Protein AF-W5Q7H7-F1 (afdb_monomer)

pLDDT: mean 71.34, std 21.0, range [29.16, 96.19]

Foldseek 3Di:
DPPVVVVVVVVVVVQDDFDQDPVRDRDRPPPQPLVQWDFWKFWDADPPVRDIDIARLFIAGPPDPHTDKFWADPPPRDTDDGPDIGHLAAPPPRHLDDPDPDGDPRNDSPPPDDQCTIRVRNPHPDDSSDSDDDDDPD

Mean predicted aligned error: 13.06 Å

Nearest PDB structures (foldseek):
  1dto-assembly1_A-2  TM=1.926E-01  e=7.626E+00  Human papillomavirus 16

Radius of gyration: 17.85 Å; Cα contacts (8 Å, |Δi|>4): 201; chains: 1; bounding box: 40×41×50 Å

Sequence (138 aa):
MKQSARFKYQILSRLLEMKADSDGKLVKLCSSFAQFLEQKYGYYHCKDCNIRWESAYVWCVQGTNKVYYKQFCRTCQKSYNPYRVEDITCQNCKQTRCSCPVKLRHVDPKRPHRQDLCGRCKGKRLSCDSTFSFKYII

Structure (mmCIF, N/CA/C/O backbone):
data_AF-W5Q7H7-F1
#
_entry.id   AF-W5Q7H7-F1
#
loop_
_atom_site.group_PDB
_atom_site.id
_atom_site.type_symbol
_atom_site.label_atom_id
_atom_site.label_alt_id
_atom_site.label_comp_id
_atom_site.label_asym_id
_atom_site.label_entity_id
_atom_site.label_seq_id
_atom_site.pdbx_PDB_ins_code
_atom_site.Cartn_x
_atom_site.Cartn_y
_atom_site.Cartn_z
_atom_site.occupancy
_atom_site.B_iso_or_equiv
_atom_site.auth_seq_id
_atom_site.auth_comp_id
_atom_site.auth_asym_id
_atom_site.auth_atom_id
_atom_site.pdbx_PDB_model_num
ATOM 1 N N . MET A 1 1 ? -1.587 22.025 11.294 1.00 37.56 1 MET A N 1
ATOM 2 C CA . MET A 1 1 ? -2.616 21.182 10.625 1.00 37.56 1 MET A CA 1
ATOM 3 C C . MET A 1 1 ? -3.148 21.738 9.285 1.00 37.56 1 MET A C 1
ATOM 5 O O . MET A 1 1 ? -3.950 21.067 8.649 1.00 37.56 1 MET A O 1
ATOM 9 N N . LYS A 1 2 ? -2.684 22.903 8.786 1.00 29.16 2 LYS A N 1
ATOM 10 C CA . LYS A 1 2 ? -3.264 23.584 7.602 1.00 29.16 2 LYS A CA 1
ATOM 11 C C . LYS A 1 2 ? -2.653 23.202 6.231 1.00 29.16 2 LYS A C 1
ATOM 13 O O . LYS A 1 2 ? -3.313 23.359 5.211 1.00 29.16 2 LYS A O 1
ATOM 18 N N . GLN A 1 3 ? -1.439 22.641 6.179 1.00 31.70 3 GLN A N 1
ATOM 19 C CA . GLN A 1 3 ? -0.756 22.290 4.912 1.00 31.70 3 GLN A CA 1
ATOM 20 C C . GLN A 1 3 ? -1.379 21.094 4.166 1.00 31.70 3 GLN A C 1
ATOM 22 O O . GLN A 1 3 ? -1.440 21.094 2.940 1.00 31.70 3 GLN A O 1
ATOM 27 N N . SER A 1 4 ? -1.903 20.099 4.889 1.00 35.12 4 SER A N 1
ATOM 28 C CA . SER A 1 4 ? -2.505 18.891 4.293 1.00 35.12 4 SER A CA 1
ATOM 29 C C . SER A 1 4 ? -3.823 19.181 3.558 1.00 35.12 4 SER A C 1
ATOM 31 O O . SER A 1 4 ? -4.109 18.579 2.525 1.00 35.12 4 SER A O 1
ATOM 33 N N . ALA A 1 5 ? -4.607 20.147 4.050 1.00 33.16 5 ALA A N 1
ATOM 34 C CA . ALA A 1 5 ? -5.859 20.566 3.420 1.00 33.16 5 ALA A CA 1
ATOM 35 C C . ALA A 1 5 ? -5.616 21.366 2.130 1.00 33.16 5 ALA A C 1
ATOM 37 O O . ALA A 1 5 ? -6.295 21.132 1.135 1.00 33.16 5 ALA A O 1
ATOM 38 N N . ARG A 1 6 ? -4.602 22.242 2.112 1.00 36.47 6 ARG A N 1
ATOM 39 C CA . ARG A 1 6 ? -4.255 23.065 0.941 1.00 36.47 6 ARG A CA 1
ATOM 40 C C . ARG A 1 6 ? -3.772 22.212 -0.241 1.00 36.47 6 ARG A C 1
ATOM 42 O O . ARG A 1 6 ? -4.199 22.434 -1.365 1.00 36.47 6 ARG A O 1
ATOM 49 N N . PHE A 1 7 ? -2.982 21.171 0.033 1.00 42.19 7 PHE A N 1
ATOM 50 C CA . PHE A 1 7 ? -2.525 20.215 -0.985 1.00 42.19 7 PHE A CA 1
ATOM 51 C C . PHE A 1 7 ? -3.679 19.362 -1.544 1.00 42.19 7 PHE A C 1
ATOM 53 O O . PHE A 1 7 ? -3.748 19.125 -2.745 1.00 42.19 7 PHE A O 1
ATOM 60 N N . LYS A 1 8 ? -4.632 18.951 -0.690 1.00 40.97 8 LYS A N 1
ATOM 61 C CA . LYS A 1 8 ? -5.864 18.269 -1.127 1.00 40.97 8 LYS A CA 1
ATOM 62 C C . LYS A 1 8 ? -6.731 19.161 -2.019 1.00 40.97 8 LYS A C 1
ATOM 64 O O . LYS A 1 8 ? -7.205 18.684 -3.043 1.00 40.97 8 LYS A O 1
ATOM 69 N N . TYR A 1 9 ? -6.906 20.432 -1.652 1.00 33.75 9 TYR A N 1
ATOM 70 C CA . TYR A 1 9 ? -7.701 21.398 -2.417 1.00 33.75 9 TYR A CA 1
ATOM 71 C C . TYR A 1 9 ? -7.078 21.738 -3.772 1.00 33.75 9 TYR A C 1
ATOM 73 O O . TYR A 1 9 ? -7.797 21.800 -4.758 1.00 33.75 9 TYR A O 1
ATOM 81 N N . GLN A 1 10 ? -5.755 21.887 -3.846 1.00 38.81 10 GLN A N 1
ATOM 82 C CA . GLN A 1 10 ? -5.062 22.213 -5.096 1.00 38.81 10 GLN A CA 1
ATOM 83 C C . GLN A 1 10 ? -5.016 21.036 -6.089 1.00 38.81 10 GLN A C 1
ATOM 85 O O . GLN A 1 10 ? -4.991 21.244 -7.300 1.00 38.81 10 GLN A O 1
ATOM 90 N N . ILE A 1 11 ? -5.052 19.796 -5.583 1.00 45.31 11 ILE A N 1
ATOM 91 C CA . ILE A 1 11 ? -5.266 18.592 -6.399 1.00 45.31 11 ILE A CA 1
ATOM 92 C C . ILE A 1 11 ? -6.722 18.543 -6.885 1.00 45.31 11 ILE A C 1
ATOM 94 O O . ILE A 1 11 ? -6.952 18.384 -8.076 1.00 45.31 11 ILE A O 1
ATOM 98 N N . LEU A 1 12 ? -7.706 18.745 -5.999 1.00 42.62 12 LEU A N 1
ATOM 99 C CA . LEU A 1 12 ? -9.133 18.758 -6.359 1.00 42.62 12 LEU A CA 1
ATOM 100 C C . LEU A 1 12 ? -9.508 19.871 -7.352 1.00 42.62 12 LEU A C 1
ATOM 102 O O . LEU A 1 12 ? -10.355 19.649 -8.212 1.00 42.62 12 LEU A O 1
ATOM 106 N N . SER A 1 13 ? -8.880 21.046 -7.270 1.00 38.72 13 SER A N 1
ATOM 107 C CA . SER A 1 13 ? -9.200 22.190 -8.132 1.00 38.72 13 SER A CA 1
ATOM 108 C C . SER A 1 13 ? -8.703 22.038 -9.574 1.00 38.72 13 SER A C 1
ATOM 110 O O . SER A 1 13 ? -9.218 22.711 -10.455 1.00 38.72 13 SER A O 1
ATOM 112 N N . ARG A 1 14 ? -7.736 21.147 -9.843 1.00 44.69 14 ARG A N 1
ATOM 113 C CA . ARG A 1 14 ? -7.295 20.784 -11.209 1.00 44.69 14 ARG A CA 1
ATOM 114 C C . ARG A 1 14 ? -8.091 19.619 -11.821 1.00 44.69 14 ARG A C 1
ATOM 116 O O . ARG A 1 14 ? -7.758 19.143 -12.898 1.00 44.69 14 ARG A O 1
ATOM 123 N N . LEU A 1 15 ? -9.114 19.125 -11.122 1.00 46.62 15 LEU A N 1
ATOM 124 C CA . LEU A 1 15 ? -9.780 17.844 -11.389 1.00 46.62 15 LEU A CA 1
ATOM 125 C C . LEU A 1 15 ? -11.203 17.965 -11.957 1.00 46.62 15 LEU A C 1
ATOM 127 O O . LEU A 1 15 ? -11.916 16.968 -12.065 1.00 46.62 15 LEU A O 1
ATOM 131 N N . LEU A 1 16 ? -11.613 19.176 -12.329 1.00 42.22 16 LEU A N 1
ATOM 132 C CA . LEU A 1 16 ? -12.924 19.485 -12.901 1.00 42.22 16 LEU A CA 1
ATOM 133 C C . LEU A 1 16 ? -12.774 20.264 -14.215 1.00 42.22 16 LEU A C 1
ATOM 135 O O . LEU A 1 16 ? -13.348 21.334 -14.373 1.00 42.22 16 LEU A O 1
ATOM 139 N N . GLU A 1 17 ? -12.010 19.738 -15.170 1.00 48.03 17 GLU A N 1
ATOM 140 C CA . GLU A 1 17 ? -12.107 20.216 -16.553 1.00 48.03 17 GLU A CA 1
ATOM 141 C C . GLU A 1 17 ? -13.123 19.347 -17.302 1.00 48.03 17 GLU A C 1
ATOM 143 O O . GLU A 1 17 ? -12.860 18.197 -17.656 1.00 48.03 17 GLU A O 1
ATOM 148 N N . MET A 1 18 ? -14.329 19.887 -17.477 1.00 46.12 18 MET A N 1
ATOM 149 C CA . MET A 1 18 ? -15.375 19.309 -18.320 1.00 46.12 18 MET A CA 1
ATOM 150 C C . MET A 1 18 ? -15.075 19.710 -19.767 1.00 46.12 18 MET A C 1
ATOM 152 O O . MET A 1 18 ? -15.164 20.889 -20.098 1.00 46.12 18 MET A O 1
ATOM 156 N N . LYS A 1 19 ? -14.706 18.756 -20.628 1.00 47.56 19 LYS A N 1
ATOM 157 C CA . LYS A 1 19 ? -14.618 18.987 -22.078 1.00 47.56 19 LYS A CA 1
ATOM 158 C C . LYS A 1 19 ? -15.768 18.256 -22.763 1.00 47.56 19 LYS A C 1
ATOM 160 O O . LYS A 1 19 ? -16.019 17.090 -22.468 1.00 47.56 19 LYS A O 1
ATOM 165 N N . ALA A 1 20 ? -16.487 18.975 -23.619 1.00 38.47 20 ALA A N 1
ATOM 166 C CA . ALA A 1 20 ? -17.478 18.387 -24.507 1.00 38.47 20 ALA A CA 1
ATOM 167 C C . ALA A 1 20 ? -16.748 17.620 -25.617 1.00 38.47 20 ALA A C 1
ATOM 169 O O . ALA A 1 20 ? -15.758 18.121 -26.153 1.00 38.47 20 ALA A O 1
ATOM 170 N N . ASP A 1 21 ? -17.208 16.409 -25.917 1.00 49.78 21 ASP A N 1
ATOM 171 C CA . ASP A 1 21 ? -16.761 15.678 -27.104 1.00 49.78 21 ASP A CA 1
ATOM 172 C C . ASP A 1 21 ? -17.374 16.287 -28.380 1.00 49.78 21 ASP A C 1
ATOM 174 O O . ASP A 1 21 ? -18.296 17.103 -28.296 1.00 49.78 21 ASP A O 1
ATOM 178 N N . SER A 1 22 ? -16.882 15.892 -29.555 1.00 49.41 22 SER A N 1
ATOM 179 C CA . SER A 1 22 ? -17.325 16.391 -30.867 1.00 49.41 22 SER A CA 1
ATOM 180 C C . SER A 1 22 ? -18.833 16.226 -31.125 1.00 49.41 22 SER A C 1
ATOM 182 O O . SER A 1 22 ? -19.398 17.004 -31.887 1.00 49.41 22 SER A O 1
ATOM 184 N N . ASP A 1 23 ? -19.491 15.297 -30.423 1.00 57.72 23 ASP A N 1
ATOM 185 C CA . ASP A 1 23 ? -20.943 15.057 -30.465 1.00 57.72 23 ASP A CA 1
ATOM 186 C C . ASP A 1 23 ? -21.728 15.750 -29.328 1.00 57.72 23 ASP A C 1
ATOM 188 O O . ASP A 1 23 ? -22.876 15.408 -29.039 1.00 57.72 23 ASP A O 1
ATOM 192 N N . GLY A 1 24 ? -21.112 16.691 -28.603 1.00 44.38 24 GLY A N 1
ATOM 193 C CA . GLY A 1 24 ? -21.773 17.464 -27.542 1.00 44.38 24 GLY A CA 1
ATOM 194 C C . GLY A 1 24 ? -22.085 16.677 -26.262 1.00 44.38 24 GLY A C 1
ATOM 195 O O . GLY A 1 24 ? -22.723 17.205 -25.348 1.00 44.38 24 GLY A O 1
ATOM 196 N N . LYS A 1 25 ? -21.622 15.426 -26.140 1.00 45.28 25 LYS A N 1
ATOM 197 C CA . LYS A 1 25 ? -21.736 14.653 -24.895 1.00 45.28 25 LYS A CA 1
ATOM 198 C C . LYS A 1 25 ? -20.756 15.184 -23.848 1.00 45.28 25 LYS A C 1
ATOM 200 O O . LYS A 1 25 ? -19.563 15.353 -24.102 1.00 45.28 25 LYS A O 1
ATOM 205 N N . LEU A 1 26 ? -21.265 15.400 -22.633 1.00 45.72 26 LEU A N 1
ATOM 206 C CA . LEU A 1 26 ? -20.458 15.700 -21.451 1.00 45.72 26 LEU A CA 1
ATOM 207 C C . LEU A 1 26 ? -19.681 14.448 -21.028 1.00 45.72 26 LEU A C 1
ATOM 209 O O . LEU A 1 26 ? -20.142 13.646 -20.214 1.00 45.72 26 LEU A O 1
ATOM 213 N N . VAL A 1 27 ? -18.484 14.283 -21.581 1.00 45.75 27 VAL A N 1
ATOM 214 C CA . VAL A 1 27 ? -17.573 13.211 -21.190 1.00 45.75 27 VAL A CA 1
ATOM 215 C C . VAL A 1 27 ? -16.803 13.676 -19.960 1.00 45.75 27 VAL A C 1
ATOM 217 O O . VAL A 1 27 ? -16.026 14.630 -19.996 1.00 45.75 27 VAL A O 1
ATOM 220 N N . LYS A 1 28 ? -16.998 12.992 -18.826 1.00 45.84 28 LYS A N 1
ATOM 221 C CA . LYS A 1 28 ? -16.097 13.157 -17.681 1.00 45.84 28 LYS A CA 1
ATOM 222 C C . LYS A 1 28 ? -14.732 12.628 -18.102 1.00 45.84 28 LYS A C 1
ATOM 224 O O . LYS A 1 28 ? -14.523 11.414 -18.067 1.00 45.84 28 LYS A O 1
ATOM 229 N N . LEU A 1 29 ? -13.816 13.523 -18.473 1.00 44.06 29 LEU A N 1
ATOM 230 C CA . LEU A 1 29 ? -12.407 13.185 -18.564 1.00 44.06 29 LEU A CA 1
ATOM 231 C C . LEU A 1 29 ? -11.993 12.801 -1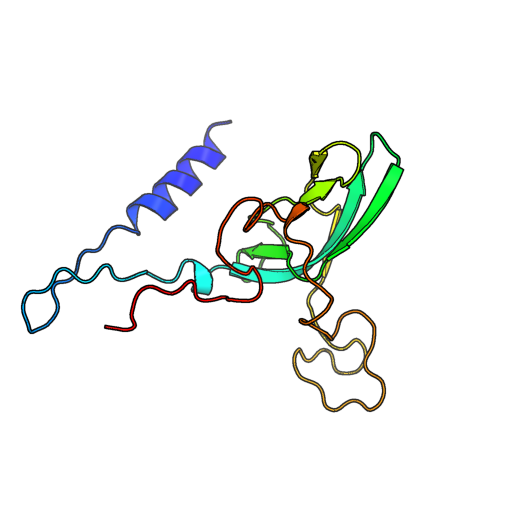7.145 1.00 44.06 29 LEU A C 1
ATOM 233 O O . LEU A 1 29 ? -11.769 13.639 -16.272 1.00 44.06 29 LEU A O 1
ATOM 237 N N . CYS A 1 30 ? -11.973 11.499 -16.879 1.00 45.78 30 CYS A N 1
ATOM 238 C CA . CYS A 1 30 ? -11.160 10.961 -15.815 1.00 45.78 30 CYS A CA 1
ATOM 239 C C . CYS A 1 30 ? -9.737 11.377 -16.184 1.00 45.78 30 CYS A C 1
ATOM 241 O O . CYS A 1 30 ? -9.053 10.670 -16.919 1.00 45.78 30 CYS A O 1
ATOM 243 N N . SER A 1 31 ? -9.314 12.555 -15.723 1.00 45.00 31 SER A N 1
ATOM 244 C CA . SER A 1 31 ? -7.909 12.881 -15.545 1.00 45.00 31 SER A CA 1
ATOM 245 C C . SER A 1 31 ? -7.413 11.898 -14.493 1.00 45.00 31 SER A C 1
ATOM 247 O O . SER A 1 31 ? -7.483 12.141 -13.291 1.00 45.00 31 SER A O 1
ATOM 249 N N . SER A 1 32 ? -7.203 10.669 -14.958 1.00 48.19 32 SER A N 1
ATOM 250 C CA . SER A 1 32 ? -6.250 9.679 -14.501 1.00 48.19 32 SER A CA 1
ATOM 251 C C . SER A 1 32 ? -5.636 10.000 -13.136 1.00 48.19 32 SER A C 1
ATOM 253 O O . SER A 1 32 ? -4.435 10.187 -12.997 1.00 48.19 32 SER A O 1
ATOM 255 N N . PHE A 1 33 ? -6.421 9.915 -12.059 1.00 46.84 33 PHE A N 1
ATOM 256 C CA . PHE A 1 33 ? -5.854 9.739 -10.714 1.00 46.84 33 PHE A CA 1
ATOM 257 C C . PHE A 1 33 ? -4.913 8.518 -10.685 1.00 46.84 33 PHE A C 1
ATOM 259 O O . PHE A 1 33 ? -3.969 8.470 -9.902 1.00 46.84 33 PHE A O 1
ATOM 266 N N . ALA A 1 34 ? -5.153 7.558 -11.586 1.00 50.56 34 ALA A N 1
ATOM 267 C CA . ALA A 1 34 ? -4.292 6.422 -11.878 1.00 50.56 34 ALA A CA 1
ATOM 268 C C . ALA A 1 34 ? -2.936 6.784 -12.520 1.00 50.56 34 ALA A C 1
ATOM 270 O O . ALA A 1 34 ? -2.019 5.983 -12.411 1.00 50.56 34 ALA A O 1
ATOM 271 N N . GLN A 1 35 ? -2.774 7.953 -13.156 1.00 56.38 35 GLN A N 1
ATOM 272 C CA . GLN A 1 35 ? -1.466 8.399 -13.667 1.00 56.38 35 GLN A CA 1
ATOM 273 C C . GLN A 1 35 ? -0.550 8.913 -12.554 1.00 56.38 35 GLN A C 1
ATOM 275 O O . GLN A 1 35 ? 0.657 8.908 -12.737 1.00 56.38 35 GLN A O 1
ATOM 280 N N . PHE A 1 36 ? -1.090 9.296 -11.392 1.00 73.75 36 PHE A N 1
ATOM 281 C CA . PHE A 1 36 ? -0.298 9.826 -10.277 1.00 73.75 36 PHE A CA 1
ATOM 282 C C . PHE A 1 36 ? -0.026 8.808 -9.171 1.00 73.75 36 PHE A C 1
ATOM 284 O O . PHE A 1 36 ? 0.629 9.154 -8.187 1.00 73.75 36 PHE A O 1
ATOM 291 N N . LEU A 1 37 ? -0.561 7.588 -9.275 1.00 83.00 37 LEU A N 1
ATOM 292 C CA . LEU A 1 37 ? -0.391 6.555 -8.260 1.00 83.00 37 LEU A CA 1
ATOM 293 C C . LEU A 1 37 ? 0.308 5.330 -8.843 1.00 83.00 37 LEU A C 1
ATOM 295 O O . LEU A 1 37 ? -0.132 4.764 -9.838 1.00 83.00 37 LEU A O 1
ATOM 299 N N . GLU A 1 38 ? 1.357 4.882 -8.166 1.00 84.75 38 GLU A N 1
ATOM 300 C CA . GLU A 1 38 ? 2.095 3.671 -8.506 1.00 84.75 38 GLU A CA 1
ATOM 301 C C . GLU A 1 38 ? 1.903 2.595 -7.435 1.00 84.75 38 GLU A C 1
ATOM 303 O O . GLU A 1 38 ? 1.720 2.893 -6.249 1.00 84.75 38 GLU A O 1
ATOM 308 N N . GLN A 1 39 ? 1.916 1.331 -7.863 1.00 85.69 39 GLN A N 1
ATOM 309 C CA . GLN A 1 39 ? 1.868 0.196 -6.948 1.00 85.69 39 GLN A CA 1
ATOM 310 C C . GLN A 1 39 ? 3.264 -0.109 -6.429 1.00 85.69 39 GLN A C 1
ATOM 312 O O . GLN A 1 39 ? 4.219 -0.226 -7.195 1.00 85.69 39 GLN A O 1
ATOM 317 N N . LYS A 1 40 ? 3.354 -0.272 -5.116 1.00 89.50 40 LYS A N 1
ATOM 318 C CA . LYS A 1 40 ? 4.565 -0.635 -4.400 1.00 89.50 40 LYS A CA 1
ATOM 319 C C . LYS A 1 40 ? 4.298 -1.804 -3.468 1.00 89.50 40 LYS A C 1
ATOM 321 O O . LYS A 1 40 ? 3.165 -2.084 -3.067 1.00 89.50 40 LYS A O 1
ATOM 326 N N . TYR A 1 41 ? 5.376 -2.473 -3.100 1.00 90.12 41 TYR A N 1
ATOM 327 C CA . TYR A 1 41 ? 5.371 -3.470 -2.054 1.00 90.12 41 TYR A CA 1
ATOM 328 C C . TYR A 1 41 ? 5.454 -2.783 -0.693 1.00 90.12 41 TYR A C 1
ATOM 330 O O . TYR A 1 41 ? 6.256 -1.871 -0.508 1.00 90.12 41 TYR A O 1
ATOM 338 N N . GLY A 1 42 ? 4.639 -3.190 0.276 1.00 92.19 42 GLY A N 1
ATOM 339 C CA . GLY A 1 42 ? 4.670 -2.589 1.606 1.00 92.19 42 GLY A CA 1
ATOM 340 C C . GLY A 1 42 ? 4.564 -3.592 2.737 1.00 92.19 42 GLY A C 1
ATOM 341 O O . GLY A 1 42 ? 3.870 -4.606 2.638 1.00 92.19 42 GLY A O 1
ATOM 342 N N . TYR A 1 43 ? 5.231 -3.247 3.834 1.00 92.94 43 TYR A N 1
ATOM 343 C CA . TYR A 1 43 ? 5.283 -4.022 5.065 1.00 92.94 43 TYR A CA 1
ATOM 344 C C . TYR A 1 43 ? 4.530 -3.292 6.166 1.00 92.94 43 TYR A C 1
ATOM 346 O O . TYR A 1 43 ? 4.717 -2.093 6.383 1.00 92.94 43 TYR A O 1
ATOM 354 N N . TYR A 1 44 ? 3.693 -4.026 6.881 1.00 94.69 44 TYR A N 1
ATOM 355 C CA . TYR A 1 44 ? 2.801 -3.499 7.898 1.00 94.69 44 TYR A CA 1
ATOM 356 C C . TYR A 1 44 ? 3.018 -4.194 9.234 1.00 94.69 44 TYR A C 1
ATOM 358 O O . TYR A 1 44 ? 3.363 -5.375 9.304 1.00 94.69 44 TYR A O 1
ATOM 366 N N . HIS A 1 45 ? 2.766 -3.448 10.306 1.00 96.00 45 HIS A N 1
ATOM 367 C CA . HIS A 1 45 ? 2.833 -3.937 11.674 1.00 96.00 45 HIS A CA 1
ATOM 368 C C . HIS A 1 45 ? 1.709 -3.301 12.485 1.00 96.00 45 HIS A C 1
ATOM 370 O O . HIS A 1 45 ? 1.615 -2.078 12.598 1.00 96.00 45 HIS A O 1
ATOM 376 N N . CYS A 1 46 ? 0.830 -4.138 13.026 1.00 96.19 46 CYS A N 1
ATOM 377 C CA . CYS A 1 46 ? -0.184 -3.694 13.967 1.00 96.19 46 CYS A CA 1
ATOM 378 C C . CYS A 1 46 ? 0.438 -3.673 15.360 1.00 96.19 46 CYS A C 1
ATOM 380 O O . CYS A 1 46 ? 0.850 -4.714 15.861 1.00 96.19 46 CYS A O 1
ATOM 382 N N . LYS A 1 47 ? 0.483 -2.496 15.988 1.00 94.19 47 LYS A N 1
ATOM 383 C CA . LYS A 1 47 ? 1.034 -2.337 17.341 1.00 94.19 47 LYS A CA 1
ATOM 384 C C . LYS A 1 47 ? 0.154 -2.962 18.428 1.00 94.19 47 LYS A C 1
ATOM 386 O O . LYS A 1 47 ? 0.681 -3.353 19.456 1.00 94.19 47 LYS A O 1
ATOM 391 N N . ASP A 1 48 ? -1.152 -3.075 18.186 1.00 95.56 48 ASP A N 1
ATOM 392 C CA . ASP A 1 48 ? -2.108 -3.563 19.187 1.00 95.56 48 ASP A CA 1
ATOM 393 C C . ASP A 1 48 ? -2.110 -5.096 19.294 1.00 95.56 48 ASP A C 1
ATOM 395 O O . ASP A 1 48 ? -2.057 -5.636 20.390 1.00 95.56 48 ASP A O 1
ATOM 399 N N . CYS A 1 49 ? -2.139 -5.814 18.165 1.00 95.56 49 CYS A N 1
ATOM 400 C CA . CYS A 1 49 ? -2.134 -7.286 18.154 1.00 95.56 49 CYS A CA 1
ATOM 401 C C . CYS A 1 49 ? -0.795 -7.898 17.714 1.00 95.56 49 CYS A C 1
ATOM 403 O O . CYS A 1 49 ? -0.718 -9.098 17.469 1.00 95.56 49 CYS A O 1
ATOM 405 N N . ASN A 1 50 ? 0.236 -7.071 17.528 1.00 95.12 50 ASN A N 1
ATOM 406 C CA . ASN A 1 50 ? 1.591 -7.445 17.109 1.00 95.12 50 ASN A CA 1
ATOM 407 C C . ASN A 1 50 ? 1.701 -8.259 15.797 1.00 95.12 50 ASN A C 1
ATOM 409 O O . ASN A 1 50 ? 2.748 -8.829 15.492 1.00 95.12 50 ASN A O 1
ATOM 413 N N . ILE A 1 51 ? 0.643 -8.305 14.979 1.00 93.31 51 ILE A N 1
ATOM 414 C CA . ILE A 1 51 ? 0.652 -9.029 13.701 1.00 93.31 51 ILE A CA 1
ATOM 415 C C . ILE A 1 51 ? 1.384 -8.204 12.645 1.00 93.31 51 ILE A C 1
ATOM 417 O O . ILE A 1 51 ? 1.164 -6.996 12.505 1.00 93.31 51 ILE A O 1
ATOM 421 N N . ARG A 1 52 ? 2.216 -8.887 11.857 1.00 94.19 52 ARG A N 1
ATOM 422 C CA . ARG A 1 52 ? 2.869 -8.344 10.664 1.00 94.19 52 ARG A CA 1
ATOM 423 C C . ARG A 1 52 ? 2.225 -8.909 9.408 1.00 94.19 52 ARG A C 1
ATOM 425 O O . ARG A 1 52 ? 1.781 -10.056 9.394 1.00 94.19 52 ARG A O 1
ATOM 432 N N . TRP A 1 53 ? 2.152 -8.094 8.366 1.00 92.12 53 TRP A N 1
ATOM 433 C CA . TRP A 1 53 ? 1.696 -8.538 7.053 1.00 92.12 53 TRP A CA 1
ATOM 434 C C . TRP A 1 53 ? 2.335 -7.710 5.948 1.00 92.12 53 TRP A C 1
ATOM 436 O O . TRP A 1 53 ? 2.878 -6.631 6.179 1.00 92.12 53 TRP A O 1
ATOM 446 N N . GLU A 1 54 ? 2.254 -8.233 4.735 1.00 90.44 54 GLU A N 1
ATOM 447 C CA . GLU A 1 54 ? 2.863 -7.653 3.547 1.00 90.44 54 GLU A CA 1
ATOM 448 C C . GLU A 1 54 ? 1.830 -7.601 2.422 1.00 90.44 54 GLU A C 1
ATOM 450 O O . GLU A 1 54 ? 0.875 -8.385 2.411 1.00 90.44 54 GLU A O 1
ATOM 455 N N . SER A 1 55 ? 1.994 -6.674 1.480 1.00 87.69 55 SER A N 1
ATOM 456 C CA . SER A 1 55 ? 1.054 -6.503 0.372 1.00 87.69 55 SER A CA 1
ATOM 457 C C . SER A 1 55 ? 1.703 -5.795 -0.814 1.00 87.69 55 SER A C 1
ATOM 459 O O . SER A 1 55 ? 2.420 -4.817 -0.626 1.00 87.69 55 SER A O 1
ATOM 461 N N . ALA A 1 56 ? 1.401 -6.264 -2.027 1.00 86.06 56 ALA A N 1
ATOM 462 C CA . ALA A 1 56 ? 1.820 -5.643 -3.288 1.00 86.06 56 ALA A CA 1
ATOM 463 C C . ALA A 1 56 ? 0.848 -4.549 -3.786 1.00 86.06 56 ALA A C 1
ATOM 465 O O . ALA A 1 56 ? 1.108 -3.906 -4.794 1.00 86.06 56 ALA A O 1
ATOM 466 N N . TYR A 1 57 ? -0.264 -4.312 -3.077 1.00 86.12 57 TYR A N 1
ATOM 467 C CA . TYR A 1 57 ? -1.299 -3.340 -3.469 1.00 86.12 57 TYR A CA 1
ATOM 468 C C . TYR A 1 57 ? -1.201 -2.036 -2.682 1.00 86.12 57 TYR A C 1
ATOM 470 O O . TYR A 1 57 ? -2.217 -1.413 -2.350 1.00 86.12 57 TYR A O 1
ATOM 478 N N . VAL A 1 58 ? 0.019 -1.637 -2.321 1.00 89.12 58 VAL A N 1
ATOM 479 C CA . VAL A 1 58 ? 0.243 -0.338 -1.694 1.00 89.12 58 VAL A CA 1
ATOM 480 C C . VAL A 1 58 ? 0.290 0.711 -2.789 1.00 89.12 58 VAL A C 1
ATOM 482 O O . VAL A 1 58 ? 1.152 0.674 -3.654 1.00 89.12 58 VAL A O 1
ATOM 485 N N . TRP A 1 59 ? -0.643 1.656 -2.743 1.00 87.50 59 TRP A N 1
ATOM 486 C CA . TRP A 1 59 ? -0.698 2.758 -3.697 1.00 87.50 59 TRP A CA 1
ATOM 487 C C . TRP A 1 59 ? 0.048 3.960 -3.140 1.00 87.50 59 TRP A C 1
ATOM 489 O O . TRP A 1 59 ? -0.385 4.552 -2.144 1.00 87.50 59 TRP A O 1
ATOM 499 N N . CYS A 1 60 ? 1.149 4.316 -3.788 1.00 88.75 60 CYS A N 1
ATOM 500 C CA . CYS A 1 60 ? 1.965 5.478 -3.468 1.00 88.75 60 CYS A CA 1
ATOM 501 C C . CYS A 1 60 ? 1.778 6.567 -4.519 1.00 88.75 60 CYS A C 1
ATOM 503 O O . CYS A 1 60 ? 1.475 6.267 -5.668 1.00 88.75 60 CYS A O 1
ATOM 505 N N . VAL A 1 61 ? 1.974 7.828 -4.135 1.00 86.31 61 VAL A N 1
ATOM 506 C CA . VAL A 1 61 ? 2.116 8.913 -5.116 1.00 86.31 61 VAL A CA 1
ATOM 507 C C . VAL A 1 61 ? 3.375 8.653 -5.936 1.00 86.31 61 VAL A C 1
ATOM 509 O O . VAL A 1 61 ? 4.437 8.450 -5.348 1.00 86.31 61 VAL A O 1
ATOM 512 N N . GLN A 1 62 ? 3.238 8.658 -7.260 1.00 81.56 62 GLN A N 1
ATOM 513 C CA . GLN A 1 62 ? 4.296 8.344 -8.213 1.00 81.56 62 GLN A CA 1
ATOM 514 C C . GLN A 1 62 ? 5.580 9.123 -7.911 1.00 81.56 62 GLN A C 1
ATOM 516 O O . GLN A 1 62 ? 5.535 10.324 -7.631 1.00 81.56 62 GLN A O 1
ATOM 521 N N . GLY A 1 63 ? 6.720 8.430 -7.938 1.00 82.94 63 GLY A N 1
ATOM 522 C CA . GLY A 1 63 ? 8.025 9.025 -7.640 1.00 82.94 63 GLY A CA 1
ATOM 523 C C . GLY A 1 63 ? 8.255 9.294 -6.150 1.00 82.94 63 GLY A C 1
ATOM 524 O O . GLY A 1 63 ? 9.248 9.916 -5.779 1.00 82.94 63 GLY A O 1
ATOM 525 N N . THR A 1 64 ? 7.360 8.835 -5.270 1.00 87.00 64 THR A N 1
ATOM 526 C CA . THR A 1 64 ? 7.490 8.988 -3.817 1.00 87.00 64 THR A CA 1
ATOM 527 C C . THR A 1 64 ? 7.097 7.706 -3.083 1.00 87.00 64 THR A C 1
ATOM 529 O O . THR A 1 64 ? 6.421 6.829 -3.614 1.00 87.00 64 THR A O 1
ATOM 532 N N . ASN A 1 65 ? 7.441 7.623 -1.796 1.00 89.62 65 ASN A N 1
ATOM 533 C CA . ASN A 1 65 ? 6.958 6.559 -0.905 1.00 89.62 65 ASN A CA 1
ATOM 534 C C . ASN A 1 65 ? 5.740 6.999 -0.075 1.00 89.62 65 ASN A C 1
ATOM 536 O O . ASN A 1 65 ? 5.430 6.415 0.966 1.00 89.62 65 ASN A O 1
ATOM 540 N N . LYS A 1 66 ? 5.043 8.058 -0.510 1.00 90.06 66 LYS A N 1
ATOM 541 C CA . LYS A 1 66 ? 3.876 8.585 0.195 1.00 90.06 66 LYS A CA 1
ATOM 542 C C . LYS A 1 66 ? 2.642 7.760 -0.145 1.00 90.06 66 LYS A C 1
ATOM 544 O O . LYS A 1 66 ? 2.076 7.883 -1.228 1.00 90.06 66 LYS A O 1
ATOM 549 N N . VAL A 1 67 ? 2.202 6.963 0.820 1.00 89.88 67 VAL A N 1
ATOM 550 C CA . VAL A 1 67 ? 1.046 6.073 0.687 1.00 89.88 67 VAL A CA 1
ATOM 551 C C . VAL A 1 67 ? -0.266 6.854 0.684 1.00 89.88 67 VAL A C 1
ATOM 553 O O . VAL A 1 67 ? -0.493 7.721 1.530 1.00 89.88 67 VAL A O 1
ATOM 556 N N . TYR A 1 68 ? -1.144 6.512 -0.258 1.00 88.75 68 TYR A N 1
ATOM 557 C CA . TYR A 1 68 ? -2.458 7.125 -0.429 1.00 88.75 68 TYR A CA 1
ATOM 558 C C . TYR A 1 68 ? -3.568 6.335 0.282 1.00 88.75 68 TYR A C 1
ATOM 560 O O . TYR A 1 68 ? -4.395 6.919 0.984 1.00 88.75 68 TYR A O 1
ATOM 568 N N . TYR A 1 69 ? -3.561 5.001 0.159 1.00 88.88 69 TYR A N 1
ATOM 569 C CA . TYR A 1 69 ? -4.537 4.114 0.803 1.00 88.88 69 TYR A CA 1
ATOM 570 C C . TYR A 1 69 ? -3.897 3.296 1.929 1.00 88.88 69 TYR A C 1
ATOM 572 O O . TYR A 1 69 ? -2.923 2.573 1.722 1.00 88.88 69 TYR A O 1
ATOM 580 N N . LYS A 1 70 ? -4.484 3.375 3.126 1.00 91.00 70 LYS A N 1
ATOM 581 C CA . LYS A 1 70 ? -4.096 2.550 4.281 1.00 91.00 70 LYS A CA 1
ATOM 582 C C . LYS A 1 70 ? -4.612 1.119 4.143 1.00 91.00 70 LYS A C 1
ATOM 584 O O . LYS A 1 70 ? -5.558 0.869 3.398 1.00 91.00 70 LYS A O 1
ATOM 589 N N . GLN A 1 71 ? -4.038 0.198 4.915 1.00 91.94 71 GLN A N 1
ATOM 590 C CA . GLN A 1 71 ? -4.583 -1.154 5.069 1.00 91.94 71 GLN A CA 1
ATOM 591 C C . GLN A 1 71 ? -5.053 -1.409 6.487 1.00 91.94 71 GLN A C 1
ATOM 593 O O . GLN A 1 71 ? -4.533 -0.837 7.441 1.00 91.94 71 GLN A O 1
ATOM 598 N N . PHE A 1 72 ? -6.057 -2.262 6.613 1.00 93.56 72 PHE A N 1
ATOM 599 C CA . PHE A 1 72 ? -6.633 -2.645 7.883 1.00 93.56 72 PHE A CA 1
ATOM 600 C C . PHE A 1 72 ? -5.919 -3.867 8.445 1.00 93.56 72 PHE A C 1
ATOM 602 O O . PHE A 1 72 ? -5.577 -4.802 7.722 1.00 93.56 72 PHE A O 1
ATOM 609 N N . CYS A 1 73 ? -5.714 -3.870 9.757 1.00 93.25 73 CYS A N 1
ATOM 610 C CA . CYS A 1 73 ? -5.350 -5.088 10.460 1.00 93.25 73 CYS A CA 1
ATOM 611 C C . CYS A 1 73 ? -6.536 -6.062 10.432 1.00 93.25 73 CYS A C 1
ATOM 613 O O . CYS A 1 73 ? -7.652 -5.673 10.775 1.00 93.25 73 CYS A O 1
ATOM 615 N N . ARG A 1 74 ? -6.285 -7.335 10.097 1.00 92.38 74 ARG A N 1
ATOM 616 C CA . ARG A 1 74 ? -7.323 -8.381 10.079 1.00 92.38 74 ARG A CA 1
ATOM 617 C C . ARG A 1 74 ? -8.029 -8.559 11.427 1.00 92.38 74 ARG A C 1
ATOM 619 O O . ARG A 1 74 ? -9.222 -8.825 11.457 1.00 92.38 74 ARG A O 1
ATOM 626 N N . THR A 1 75 ? -7.294 -8.384 12.524 1.00 93.75 75 THR A N 1
ATOM 627 C CA . THR A 1 75 ? -7.782 -8.631 13.886 1.00 93.75 75 THR A CA 1
ATOM 628 C C . THR A 1 75 ? -8.381 -7.366 14.484 1.00 93.75 75 THR A C 1
ATOM 630 O O . THR A 1 75 ? -9.532 -7.358 14.892 1.00 93.75 75 THR A O 1
ATOM 633 N N . CYS A 1 76 ? -7.623 -6.267 14.494 1.00 94.25 76 CYS A N 1
ATOM 634 C CA . CYS A 1 76 ? -8.056 -5.039 15.161 1.00 94.25 76 CYS A CA 1
ATOM 635 C C . CYS A 1 76 ? -8.974 -4.162 14.306 1.00 94.25 76 CYS A C 1
ATOM 637 O O . CYS A 1 76 ? -9.497 -3.178 14.814 1.00 94.25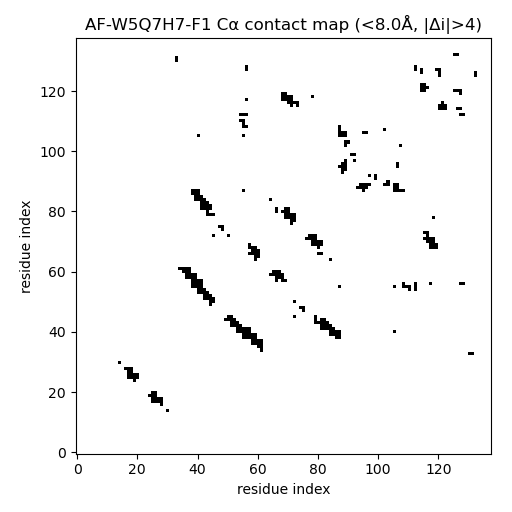 76 CYS A O 1
ATOM 639 N N . GLN A 1 77 ? -9.079 -4.425 12.996 1.00 91.50 77 GLN A N 1
ATOM 640 C CA . GLN A 1 77 ? -9.817 -3.595 12.032 1.00 91.50 77 GLN A CA 1
ATOM 641 C C . GLN A 1 77 ? -9.409 -2.105 12.029 1.00 91.50 77 GLN A C 1
ATOM 643 O O . GLN A 1 77 ? -10.098 -1.259 11.464 1.00 91.50 77 GLN A O 1
ATOM 648 N N . LYS A 1 78 ? -8.243 -1.774 12.599 1.00 93.44 78 LYS A N 1
ATOM 649 C CA . LYS A 1 78 ? -7.630 -0.440 12.573 1.00 93.44 78 LYS A CA 1
ATOM 650 C C . LYS A 1 78 ? -6.795 -0.256 11.310 1.00 93.44 78 LYS A C 1
ATOM 652 O O . LYS A 1 78 ? -6.162 -1.200 10.838 1.00 93.44 78 LYS A O 1
ATOM 657 N N . SER A 1 79 ? -6.780 0.964 10.774 1.00 92.25 79 SER A N 1
ATOM 658 C CA . SER A 1 79 ? -6.017 1.311 9.570 1.00 92.25 79 SER A CA 1
ATOM 659 C C . SER A 1 79 ? -4.568 1.685 9.896 1.00 92.25 79 SER A C 1
ATOM 661 O O . SER A 1 79 ? -4.338 2.562 10.731 1.00 92.25 79 SER A O 1
ATOM 663 N N . TYR A 1 80 ? -3.607 1.123 9.170 1.00 93.69 80 TYR A N 1
ATOM 664 C CA . TYR A 1 80 ? -2.179 1.393 9.308 1.00 93.69 80 TYR A CA 1
ATOM 665 C C . TYR A 1 80 ? -1.572 1.842 7.976 1.00 93.69 80 TYR A C 1
ATOM 667 O O . TYR A 1 80 ? -1.980 1.404 6.897 1.00 93.69 80 TYR A O 1
ATOM 675 N N . ASN A 1 81 ? -0.578 2.724 8.073 1.00 92.75 81 ASN A N 1
ATOM 676 C CA . ASN A 1 81 ? 0.383 2.937 6.996 1.00 92.75 81 ASN A CA 1
ATOM 677 C C . ASN A 1 81 ? 1.438 1.821 7.063 1.00 92.75 81 ASN A C 1
ATOM 679 O O . ASN A 1 81 ? 1.742 1.361 8.169 1.00 92.75 81 ASN A O 1
ATOM 683 N N . PRO A 1 82 ? 2.008 1.392 5.928 1.00 94.94 82 PRO A N 1
ATOM 684 C CA . PRO A 1 82 ? 3.172 0.523 5.963 1.00 94.94 82 PRO A CA 1
ATOM 685 C C . PRO A 1 82 ? 4.346 1.261 6.617 1.00 94.94 82 PRO A C 1
ATOM 687 O O . PRO A 1 82 ? 4.486 2.476 6.469 1.00 94.94 82 PRO A O 1
ATOM 690 N N . TYR A 1 83 ? 5.182 0.530 7.347 1.00 94.88 83 TYR A N 1
ATOM 691 C CA . TYR A 1 83 ? 6.396 1.075 7.963 1.00 94.88 83 TYR A C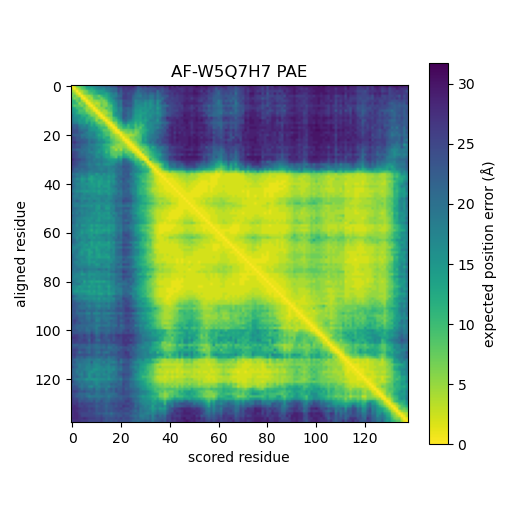A 1
ATOM 692 C C . TYR A 1 83 ? 7.589 1.058 7.001 1.00 94.88 83 TYR A C 1
ATOM 694 O O . TYR A 1 83 ? 8.552 1.792 7.194 1.00 94.88 83 TYR A O 1
ATOM 702 N N . ARG A 1 84 ? 7.525 0.220 5.962 1.00 94.00 84 ARG A N 1
ATOM 703 C CA . ARG A 1 84 ? 8.516 0.122 4.891 1.00 94.00 84 ARG A CA 1
ATOM 704 C C . ARG A 1 84 ? 7.786 -0.069 3.571 1.00 94.00 84 ARG A C 1
ATOM 706 O O . ARG A 1 84 ? 6.812 -0.819 3.512 1.00 94.00 84 ARG A O 1
ATOM 713 N N . VAL A 1 85 ? 8.262 0.614 2.539 1.00 92.50 85 VAL A N 1
ATOM 714 C CA . VAL A 1 85 ? 7.739 0.542 1.174 1.00 92.50 85 VAL A CA 1
ATOM 715 C C . VAL A 1 85 ? 8.913 0.315 0.231 1.00 92.50 85 VAL A C 1
ATOM 717 O O . VAL A 1 85 ? 9.960 0.934 0.402 1.00 92.50 85 VAL A O 1
ATOM 720 N N . GLU A 1 86 ? 8.736 -0.579 -0.732 1.00 91.06 86 GLU A N 1
ATOM 721 C CA . GLU A 1 86 ? 9.733 -0.970 -1.726 1.00 91.06 86 GLU A CA 1
ATOM 722 C C . GLU A 1 86 ? 9.098 -1.046 -3.110 1.00 91.06 86 GLU A C 1
ATOM 724 O O . GLU A 1 86 ? 7.905 -1.320 -3.247 1.00 91.06 86 GLU A O 1
ATOM 729 N N . ASP A 1 87 ? 9.897 -0.834 -4.149 1.00 87.94 87 ASP A N 1
ATOM 730 C CA . ASP A 1 87 ? 9.424 -0.995 -5.519 1.00 87.94 87 ASP A CA 1
ATOM 731 C C . ASP A 1 87 ? 9.235 -2.479 -5.856 1.00 87.94 87 ASP A C 1
ATOM 733 O O . ASP A 1 87 ? 10.026 -3.336 -5.451 1.00 87.94 87 ASP A O 1
ATOM 737 N N . ILE A 1 88 ? 8.196 -2.786 -6.638 1.00 85.94 88 ILE A N 1
ATOM 738 C CA . ILE A 1 88 ? 7.912 -4.139 -7.143 1.00 85.94 88 ILE A CA 1
ATOM 739 C C . ILE A 1 88 ? 8.885 -4.421 -8.295 1.00 85.94 88 ILE A C 1
ATOM 741 O O . ILE A 1 88 ? 8.560 -4.270 -9.472 1.00 85.94 88 ILE A O 1
ATOM 745 N N . THR A 1 89 ? 10.127 -4.748 -7.947 1.00 85.50 89 THR A N 1
ATOM 746 C CA . THR A 1 89 ? 11.224 -4.970 -8.894 1.00 85.50 89 THR A CA 1
ATOM 747 C C . THR A 1 89 ? 11.964 -6.263 -8.588 1.00 85.50 89 THR A C 1
ATOM 749 O O . THR A 1 89 ? 12.008 -6.749 -7.455 1.00 85.50 89 THR A O 1
ATOM 752 N N . CYS A 1 90 ? 12.573 -6.844 -9.619 1.00 82.44 90 CYS A N 1
ATOM 753 C CA . CYS A 1 90 ? 13.453 -7.989 -9.460 1.00 82.44 90 CYS A CA 1
ATOM 754 C C . CYS A 1 90 ? 14.699 -7.608 -8.665 1.00 82.44 90 CYS A C 1
ATOM 756 O O . CYS A 1 90 ? 15.400 -6.664 -9.011 1.00 82.44 90 CYS A O 1
ATOM 758 N N . GLN A 1 91 ? 15.044 -8.378 -7.634 1.00 79.81 91 GLN A N 1
ATOM 759 C CA . GLN A 1 91 ? 16.246 -8.096 -6.851 1.00 79.81 91 GLN A CA 1
ATOM 760 C C . GLN A 1 91 ? 17.532 -8.227 -7.679 1.00 79.81 91 GLN A C 1
ATOM 762 O O . GLN A 1 91 ? 18.480 -7.493 -7.398 1.00 79.81 91 GLN A O 1
ATOM 767 N N . ASN A 1 92 ? 17.537 -9.113 -8.683 1.00 82.38 92 ASN A N 1
ATOM 768 C CA . ASN A 1 92 ? 18.706 -9.422 -9.501 1.00 82.38 92 ASN A CA 1
ATOM 769 C C . ASN A 1 92 ? 18.960 -8.355 -10.576 1.00 82.38 92 ASN A C 1
ATOM 771 O O . ASN A 1 92 ? 20.029 -7.765 -10.613 1.00 82.38 92 ASN A O 1
ATOM 775 N N . CYS A 1 93 ? 17.963 -8.059 -11.417 1.00 85.19 93 CYS A N 1
ATOM 776 C CA . CYS A 1 93 ? 18.120 -7.104 -12.523 1.00 85.19 93 CYS A CA 1
ATOM 777 C C . CYS A 1 93 ? 17.488 -5.724 -12.275 1.00 85.19 93 CYS A C 1
ATOM 779 O O . CYS A 1 93 ? 17.561 -4.868 -13.149 1.00 85.19 93 CYS A O 1
ATOM 781 N N . LYS A 1 94 ? 16.834 -5.506 -11.125 1.00 83.12 94 LYS A N 1
ATOM 782 C CA . LYS A 1 94 ? 16.132 -4.260 -10.738 1.00 83.12 94 LYS A CA 1
ATOM 783 C C . LYS A 1 94 ? 15.006 -3.811 -11.677 1.00 83.12 94 LYS A C 1
ATOM 785 O O . LYS A 1 94 ? 14.449 -2.735 -11.497 1.00 83.12 94 LYS A O 1
ATOM 790 N N . GLN A 1 95 ? 14.611 -4.646 -12.635 1.00 81.44 95 GLN A N 1
ATOM 791 C CA . GLN A 1 95 ? 13.510 -4.357 -13.553 1.00 81.44 95 GLN A CA 1
ATOM 792 C C . GLN A 1 95 ? 12.170 -4.836 -12.981 1.00 81.44 95 GLN A C 1
ATOM 794 O O . GLN A 1 95 ? 12.104 -5.846 -12.277 1.00 81.44 95 GLN A O 1
ATOM 799 N N . THR A 1 96 ? 11.090 -4.125 -13.311 1.00 75.19 96 THR A N 1
ATOM 800 C CA . THR A 1 96 ? 9.705 -4.484 -12.947 1.00 75.19 96 THR A CA 1
ATOM 801 C C . THR A 1 96 ? 9.190 -5.692 -13.734 1.00 75.19 96 THR A C 1
ATOM 803 O O . THR A 1 96 ? 8.412 -6.489 -13.218 1.00 75.19 96 THR A O 1
ATOM 806 N N . ARG A 1 97 ? 9.649 -5.867 -14.979 1.00 76.56 97 ARG A N 1
ATOM 807 C CA . ARG A 1 97 ? 9.393 -7.047 -15.814 1.00 76.56 97 ARG A CA 1
ATOM 808 C C . ARG A 1 97 ? 10.724 -7.706 -16.135 1.00 76.56 97 ARG A C 1
ATOM 810 O O . ARG A 1 97 ? 11.508 -7.152 -16.891 1.00 76.56 97 ARG A O 1
ATOM 817 N N . CYS A 1 98 ? 10.981 -8.872 -15.554 1.00 80.00 98 CYS A N 1
ATOM 818 C CA . CYS A 1 98 ? 12.229 -9.597 -15.763 1.00 80.00 98 CYS A CA 1
ATOM 819 C C . CYS A 1 98 ? 11.990 -11.018 -16.286 1.00 80.00 98 CYS A C 1
ATOM 821 O O . CYS A 1 98 ? 11.038 -11.690 -15.879 1.00 80.00 98 CYS A O 1
ATOM 823 N N . SER A 1 99 ? 12.915 -11.503 -17.112 1.00 80.94 99 SER A N 1
ATOM 824 C CA . SER A 1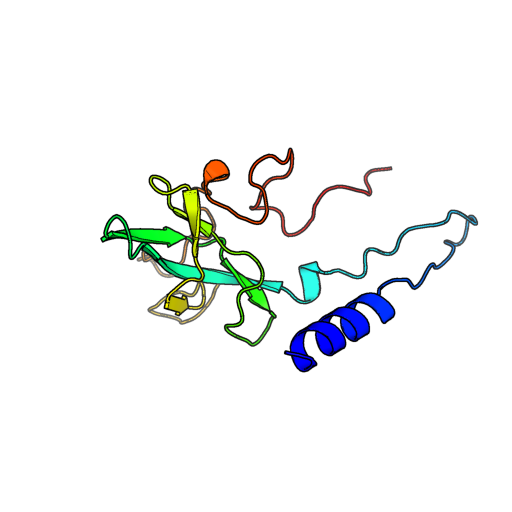 99 ? 13.012 -12.899 -17.561 1.00 80.94 99 SER A CA 1
ATOM 825 C C . SER A 1 99 ? 13.955 -13.742 -16.690 1.00 80.94 99 SER A C 1
ATOM 827 O O . SER A 1 99 ? 14.319 -14.849 -17.076 1.00 80.94 99 SER A O 1
ATOM 829 N N . CYS A 1 100 ? 14.362 -13.239 -15.515 1.00 83.06 100 CYS A N 1
ATOM 830 C CA . CYS A 1 100 ? 15.259 -13.966 -14.620 1.00 83.06 100 CYS A CA 1
ATOM 831 C C . CYS A 1 100 ? 14.669 -15.342 -14.249 1.00 83.06 100 CYS A C 1
ATOM 833 O O . CYS A 1 100 ? 13.483 -15.409 -13.905 1.00 83.06 100 CYS A O 1
ATOM 835 N N . PRO A 1 101 ? 15.482 -16.417 -14.269 1.00 78.12 101 PRO A N 1
ATOM 836 C CA . PRO A 1 101 ? 15.012 -17.780 -14.012 1.00 78.12 101 PRO A CA 1
ATOM 837 C C . PRO A 1 101 ? 14.495 -17.956 -12.578 1.00 78.12 101 PRO A C 1
ATOM 839 O O . PRO A 1 101 ? 13.555 -18.708 -12.342 1.00 78.12 101 PRO A O 1
ATOM 842 N N . VAL A 1 102 ? 15.055 -17.207 -11.622 1.00 77.81 102 VAL A N 1
ATOM 843 C CA . VAL A 1 102 ? 14.591 -17.166 -10.232 1.00 77.81 102 VAL A CA 1
ATOM 844 C C . VAL A 1 102 ? 13.779 -15.890 -10.013 1.00 77.81 102 VAL A C 1
ATOM 846 O O . VAL A 1 102 ? 14.330 -14.788 -9.956 1.00 77.81 102 VAL A O 1
ATOM 849 N N . LYS A 1 103 ? 12.457 -16.032 -9.878 1.00 67.88 103 LYS A N 1
ATOM 850 C CA . LYS A 1 103 ? 11.556 -14.933 -9.500 1.00 67.88 103 LYS A CA 1
ATOM 851 C C . LYS A 1 103 ? 11.363 -14.937 -7.985 1.00 67.88 103 LYS A C 1
ATOM 853 O O . LYS A 1 103 ? 10.856 -15.899 -7.420 1.00 67.88 103 LYS A O 1
ATOM 858 N N . LEU A 1 104 ? 11.780 -13.859 -7.325 1.00 68.88 104 LEU A N 1
ATOM 859 C CA . LEU A 1 104 ? 11.648 -13.696 -5.875 1.00 68.88 104 LEU A CA 1
ATOM 860 C C . LEU A 1 104 ? 10.297 -13.088 -5.469 1.00 68.88 104 LEU A C 1
ATOM 862 O O . LEU A 1 104 ? 9.566 -12.514 -6.276 1.00 68.88 104 LEU A O 1
ATOM 866 N N . ARG A 1 105 ? 10.018 -13.167 -4.162 1.00 65.19 105 ARG A N 1
ATOM 867 C CA . ARG A 1 105 ? 8.750 -12.850 -3.476 1.00 65.19 105 ARG A CA 1
ATOM 868 C C . ARG A 1 105 ? 8.185 -11.417 -3.605 1.00 65.19 105 ARG A C 1
ATOM 870 O O . ARG A 1 105 ? 7.129 -11.161 -3.032 1.00 65.19 105 ARG A O 1
ATOM 877 N N . HIS A 1 106 ? 8.809 -10.519 -4.376 1.00 68.56 106 HIS A N 1
ATOM 878 C CA . HIS A 1 106 ? 8.360 -9.131 -4.625 1.00 68.56 106 HIS A CA 1
ATOM 879 C C . HIS A 1 106 ? 8.242 -8.770 -6.116 1.00 68.56 106 HIS A C 1
ATOM 881 O O . HIS A 1 106 ? 8.013 -7.612 -6.445 1.00 68.56 106 HIS A O 1
ATOM 887 N N . VAL A 1 107 ? 8.414 -9.744 -7.016 1.00 67.56 107 VAL A N 1
ATOM 888 C CA . VAL A 1 107 ? 8.283 -9.541 -8.472 1.00 67.56 107 VAL A CA 1
ATOM 889 C C . VAL A 1 107 ? 6.863 -9.813 -8.949 1.00 67.56 107 VAL A C 1
ATOM 891 O O . VAL A 1 107 ? 6.484 -9.361 -10.022 1.00 67.56 107 VAL A O 1
ATOM 894 N N . ASP A 1 108 ? 6.077 -10.558 -8.169 1.00 65.38 108 ASP A N 1
ATOM 895 C CA . ASP A 1 108 ? 4.731 -10.937 -8.569 1.00 65.38 108 ASP A CA 1
ATOM 896 C C . ASP A 1 108 ? 3.693 -9.886 -8.134 1.00 65.38 108 ASP A C 1
ATOM 898 O O . ASP A 1 108 ? 3.335 -9.830 -6.950 1.00 65.38 108 ASP A O 1
ATOM 902 N N . PRO A 1 109 ? 3.166 -9.067 -9.067 1.00 65.31 109 PRO A N 1
ATOM 903 C CA . PRO A 1 109 ? 2.047 -8.182 -8.773 1.00 65.31 109 PRO A CA 1
ATOM 904 C C . PRO A 1 109 ? 0.755 -8.962 -8.490 1.00 65.31 109 PRO A C 1
ATOM 906 O O . PRO A 1 109 ? -0.166 -8.391 -7.921 1.00 65.31 109 PRO A O 1
ATOM 909 N N . LYS A 1 110 ? 0.677 -10.256 -8.844 1.00 61.62 110 LYS A N 1
ATOM 910 C CA . LYS A 1 110 ? -0.481 -11.127 -8.591 1.00 61.62 110 LYS A CA 1
ATOM 911 C C . LYS A 1 110 ? -0.471 -11.771 -7.211 1.00 61.62 110 LYS A C 1
ATOM 913 O O . LYS A 1 110 ? -1.319 -12.627 -6.946 1.00 61.62 110 LYS A O 1
ATOM 918 N N . ARG A 1 111 ? 0.439 -11.374 -6.307 1.00 68.44 111 ARG A N 1
ATOM 919 C CA . ARG A 1 111 ? 0.349 -11.790 -4.900 1.00 68.44 111 ARG A CA 1
ATOM 920 C C . ARG A 1 111 ? -1.098 -11.548 -4.444 1.00 68.44 111 ARG A C 1
ATOM 922 O O . ARG A 1 111 ? -1.610 -10.470 -4.727 1.00 68.44 111 ARG A O 1
ATOM 929 N N . PRO A 1 112 ? -1.795 -12.520 -3.835 1.00 66.38 112 PRO A N 1
ATOM 930 C CA . PRO A 1 112 ? -3.248 -12.459 -3.724 1.00 66.38 112 PRO A CA 1
ATOM 931 C C . PRO A 1 112 ? -3.695 -11.211 -2.960 1.00 66.38 112 PRO A C 1
ATOM 933 O O . PRO A 1 112 ? -3.300 -10.980 -1.812 1.00 66.38 112 PRO A O 1
ATOM 936 N N . HIS A 1 113 ? -4.498 -10.384 -3.631 1.00 79.00 113 HIS A N 1
ATOM 937 C CA . HIS A 1 113 ? -5.116 -9.213 -3.038 1.00 79.00 113 HIS A CA 1
ATOM 938 C C . HIS A 1 113 ? -6.096 -9.630 -1.940 1.00 79.00 113 HIS A C 1
ATOM 940 O O . HIS A 1 113 ? -6.922 -10.515 -2.146 1.00 79.00 113 HIS A O 1
ATOM 946 N N . ARG A 1 114 ? -6.060 -8.955 -0.789 1.00 81.31 114 ARG A N 1
ATOM 947 C CA . ARG A 1 114 ? -7.045 -9.154 0.281 1.00 81.31 114 ARG A CA 1
ATOM 948 C C . ARG A 1 114 ? -7.936 -7.935 0.423 1.00 81.31 114 ARG A C 1
ATOM 950 O O . ARG A 1 114 ? -7.572 -6.945 1.062 1.00 81.31 114 ARG A O 1
ATOM 957 N N . GLN A 1 115 ? -9.097 -8.016 -0.220 1.00 84.31 115 GLN A N 1
ATOM 958 C CA . GLN A 1 115 ? -10.041 -6.909 -0.339 1.00 84.31 115 GLN A CA 1
ATOM 959 C C . GLN A 1 115 ? -10.583 -6.444 1.016 1.00 84.31 115 GLN A C 1
ATOM 961 O O . GLN A 1 115 ? -10.762 -5.247 1.233 1.00 84.31 115 GLN A O 1
ATOM 966 N N . ASP A 1 116 ? -10.785 -7.372 1.946 1.00 84.69 116 ASP A N 1
ATOM 967 C CA . ASP A 1 116 ? -11.216 -7.118 3.320 1.00 84.69 116 ASP A CA 1
ATOM 968 C C . ASP A 1 116 ? -10.239 -6.220 4.101 1.00 84.69 116 ASP A C 1
ATOM 970 O O . ASP A 1 116 ? -10.648 -5.490 5.010 1.00 84.69 116 ASP A O 1
ATOM 974 N N . LEU A 1 117 ? -8.960 -6.211 3.708 1.00 88.06 117 LEU A N 1
ATOM 975 C CA . LEU A 1 117 ? -7.905 -5.428 4.352 1.00 88.06 117 LEU A CA 1
ATOM 976 C C . LEU A 1 117 ? -7.532 -4.155 3.588 1.00 88.06 117 LEU A C 1
ATOM 978 O O . LEU A 1 117 ? -6.868 -3.281 4.146 1.00 88.06 117 LEU A O 1
ATOM 982 N N . CYS A 1 118 ? -7.941 -3.998 2.331 1.00 88.56 118 CYS A N 1
ATOM 983 C CA . CYS A 1 118 ? -7.474 -2.888 1.509 1.00 88.56 118 CYS A CA 1
ATOM 984 C C . CYS A 1 118 ? -8.349 -1.636 1.632 1.00 88.56 118 CYS A C 1
ATOM 986 O O . CYS A 1 118 ? -9.502 -1.626 1.211 1.00 88.56 118 CYS A O 1
ATOM 988 N N . GLY A 1 119 ? -7.780 -0.510 2.077 1.00 86.00 119 GLY A N 1
ATOM 989 C CA . GLY A 1 119 ? -8.496 0.771 2.145 1.00 86.00 119 GLY A CA 1
ATOM 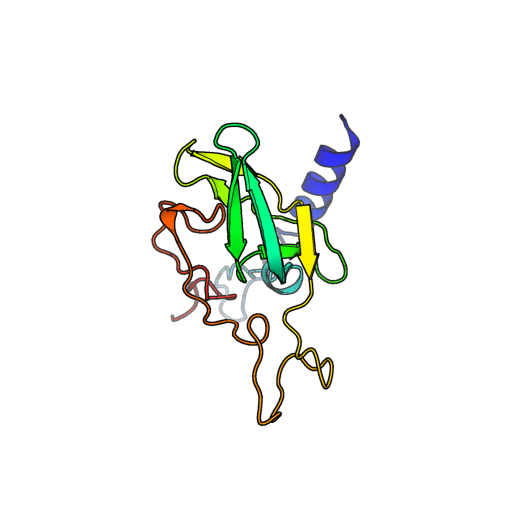990 C C . GLY A 1 119 ? -8.974 1.328 0.801 1.00 86.00 119 GLY A C 1
ATOM 991 O O . GLY A 1 119 ? -9.793 2.246 0.786 1.00 86.00 119 GLY A O 1
ATOM 992 N N . ARG A 1 120 ? -8.509 0.779 -0.329 1.00 84.00 120 ARG A N 1
ATOM 993 C CA . ARG A 1 120 ? -8.978 1.166 -1.665 1.00 84.00 120 ARG A CA 1
ATOM 994 C C . ARG A 1 120 ? -10.305 0.497 -2.032 1.00 84.00 120 ARG A C 1
ATOM 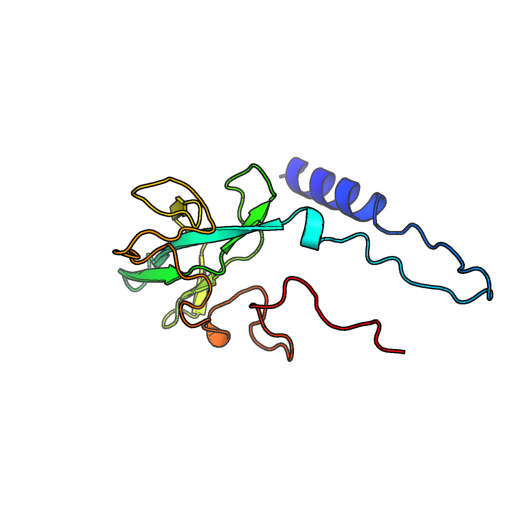996 O O . ARG A 1 120 ? -11.221 1.205 -2.458 1.00 84.00 120 ARG A O 1
ATOM 1003 N N . CYS A 1 121 ? -10.413 -0.823 -1.867 1.00 83.25 121 CYS A N 1
ATOM 1004 C CA . CYS A 1 121 ? -11.537 -1.629 -2.369 1.00 83.25 121 CYS A CA 1
ATOM 1005 C C . CYS A 1 121 ? -12.360 -2.361 -1.292 1.00 83.25 121 CYS A C 1
ATOM 1007 O O . CYS A 1 121 ? -13.352 -3.001 -1.645 1.00 83.25 121 CYS A O 1
ATOM 1009 N N . LYS A 1 122 ? -12.028 -2.243 0.004 1.00 85.75 122 LYS A N 1
ATOM 1010 C CA . LYS A 1 122 ? -12.850 -2.790 1.098 1.00 85.75 122 LYS A CA 1
ATOM 1011 C C . LYS A 1 122 ? -14.297 -2.304 0.985 1.00 85.75 122 LYS A C 1
ATOM 1013 O O . LYS A 1 122 ? -14.541 -1.099 0.935 1.00 85.75 122 LYS A O 1
ATOM 1018 N N . GLY A 1 123 ? -15.240 -3.248 0.940 1.00 81.50 123 GLY A N 1
ATOM 1019 C CA . GLY A 1 123 ? -16.681 -2.974 0.851 1.00 81.50 123 GLY A CA 1
ATOM 1020 C C . GLY A 1 123 ? -17.158 -2.416 -0.496 1.00 81.50 123 GLY A C 1
ATOM 1021 O O . GLY A 1 123 ? -18.279 -1.928 -0.584 1.00 81.50 123 GLY A O 1
ATOM 1022 N N . LYS A 1 124 ? -16.326 -2.453 -1.545 1.00 81.62 124 LYS A N 1
ATOM 1023 C CA . LYS A 1 124 ? -16.665 -1.936 -2.881 1.00 81.62 124 LYS A CA 1
ATOM 1024 C C . LYS A 1 124 ? -16.739 -3.072 -3.898 1.00 81.62 124 LYS A C 1
ATOM 1026 O O . LYS A 1 124 ? -16.039 -4.062 -3.769 1.00 81.62 124 LYS A O 1
ATOM 1031 N N . ARG A 1 125 ? -17.515 -2.902 -4.970 1.00 72.62 125 ARG A N 1
ATOM 1032 C CA . ARG A 1 125 ? -17.583 -3.872 -6.086 1.00 72.62 125 ARG A CA 1
ATOM 1033 C C . ARG A 1 125 ? -16.384 -3.819 -7.055 1.00 72.62 125 ARG A C 1
ATOM 1035 O O . ARG A 1 125 ? -16.408 -4.490 -8.077 1.00 72.62 125 ARG A O 1
ATOM 1042 N N . LEU A 1 126 ? -15.355 -3.017 -6.766 1.00 68.81 126 LEU A N 1
ATOM 1043 C CA . LEU A 1 126 ? -14.192 -2.809 -7.642 1.00 68.81 126 LEU A CA 1
ATOM 1044 C C . LEU A 1 126 ? -12.973 -3.622 -7.187 1.00 68.81 126 LEU A C 1
ATOM 1046 O O . LEU A 1 126 ? -12.662 -3.631 -5.995 1.00 68.81 126 LEU A O 1
ATOM 1050 N N . SER A 1 127 ? -12.267 -4.257 -8.129 1.00 68.31 127 SER A N 1
ATOM 1051 C CA . SER A 1 127 ? -11.007 -4.957 -7.848 1.00 68.31 127 SER A CA 1
ATOM 1052 C C . SER A 1 127 ? -9.870 -3.961 -7.613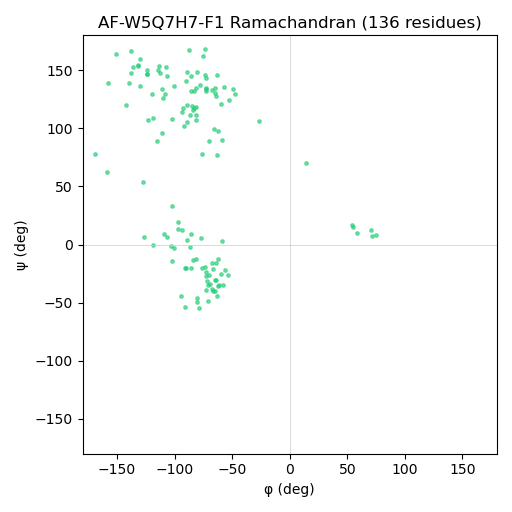 1.00 68.31 127 SER A C 1
ATOM 1054 O O . SER A 1 127 ? -9.819 -2.892 -8.221 1.00 68.31 127 SER A O 1
ATOM 1056 N N . CYS A 1 128 ? -8.938 -4.294 -6.722 1.00 70.06 128 CYS A N 1
ATOM 1057 C CA . CYS A 1 128 ? -7.750 -3.468 -6.498 1.00 70.06 128 CYS A CA 1
ATOM 1058 C C . CYS A 1 128 ? -6.641 -3.698 -7.541 1.00 70.06 128 CYS A C 1
ATOM 1060 O O . CYS A 1 128 ? -5.732 -2.871 -7.623 1.00 70.06 128 CYS A O 1
ATOM 1062 N N . ASP A 1 129 ? -6.752 -4.755 -8.348 1.00 63.78 129 ASP A N 1
ATOM 1063 C CA . ASP A 1 129 ? -5.815 -5.123 -9.421 1.00 63.78 129 ASP A CA 1
ATOM 1064 C C . ASP A 1 129 ? -5.921 -4.182 -10.623 1.00 63.78 129 ASP A C 1
ATOM 1066 O O . ASP A 1 129 ? -4.981 -4.011 -11.398 1.00 63.78 129 ASP A O 1
ATOM 1070 N N . SER A 1 130 ? -7.075 -3.538 -10.774 1.00 56.97 130 SER A N 1
ATOM 1071 C CA . SER A 1 130 ? -7.324 -2.618 -11.864 1.00 56.97 130 SER A CA 1
ATOM 1072 C C . SER A 1 130 ? -6.769 -1.228 -11.522 1.00 56.97 130 SER A C 1
ATOM 1074 O O . SER A 1 130 ? -7.202 -0.552 -10.584 1.00 56.97 130 SER A O 1
ATOM 1076 N N . THR A 1 131 ? -5.796 -0.749 -12.302 1.00 54.50 131 THR A N 1
ATOM 1077 C CA . THR A 1 131 ? -5.477 0.692 -12.408 1.00 54.50 131 THR A CA 1
ATOM 1078 C C . THR A 1 131 ? -6.647 1.475 -13.013 1.00 54.50 131 THR A C 1
ATOM 1080 O O . THR A 1 131 ? -6.722 2.691 -12.863 1.00 54.50 131 THR A O 1
ATOM 1083 N N . PHE A 1 132 ? -7.594 0.774 -13.641 1.00 46.47 132 PHE A N 1
ATOM 1084 C CA . PHE A 1 132 ? -8.726 1.319 -14.375 1.00 46.47 132 PHE A CA 1
ATOM 1085 C C . PHE A 1 132 ? -10.048 0.774 -13.813 1.00 46.47 132 PHE A C 1
ATOM 1087 O O . PHE A 1 132 ? -10.386 -0.386 -14.020 1.00 46.47 132 PHE A O 1
ATOM 1094 N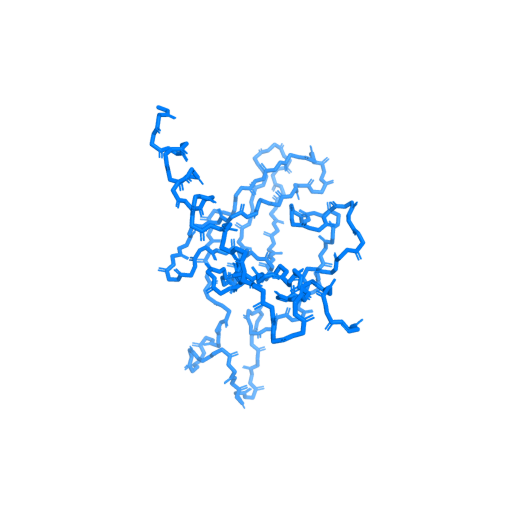 N . SER A 1 133 ? -10.818 1.593 -13.095 1.00 36.97 133 SER A N 1
ATOM 1095 C CA . SER A 1 133 ? -12.187 1.213 -12.725 1.00 36.97 133 SER A CA 1
ATOM 1096 C C . SER A 1 133 ? -13.124 1.626 -13.858 1.00 36.97 133 SER A C 1
ATOM 1098 O O . SER A 1 133 ? -13.307 2.818 -14.092 1.00 36.97 133 SER A O 1
ATOM 1100 N N . PHE A 1 134 ? -13.684 0.631 -14.546 1.00 39.84 134 PHE A N 1
ATOM 1101 C CA . PHE A 1 134 ? -14.724 0.702 -15.576 1.00 39.84 134 PHE A CA 1
ATOM 1102 C C . PHE A 1 134 ? -15.657 1.913 -15.460 1.00 39.84 134 PHE A C 1
ATOM 1104 O O . PHE A 1 134 ? -16.554 1.929 -14.617 1.00 39.84 134 PHE A O 1
ATOM 1111 N N . LYS A 1 135 ? -15.496 2.890 -16.354 1.00 35.94 135 LYS A N 1
ATOM 1112 C CA . LYS A 1 135 ? -16.624 3.686 -16.846 1.00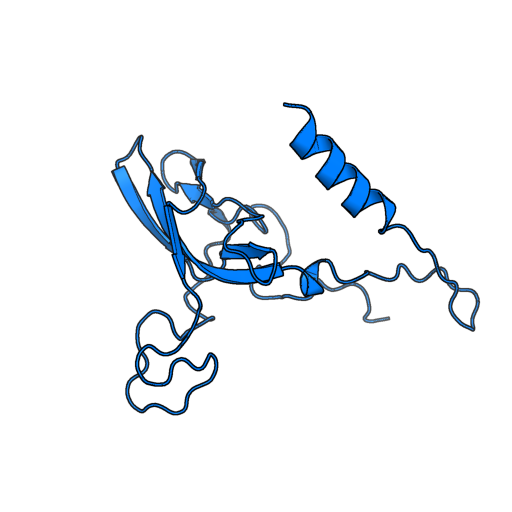 35.94 135 LYS A CA 1
ATOM 1113 C C . LYS A 1 135 ? -16.276 4.337 -18.186 1.00 35.94 135 LYS A C 1
ATOM 1115 O O . LYS A 1 135 ? -16.183 5.546 -18.206 1.00 35.94 135 LYS A O 1
ATOM 1120 N N . TYR A 1 136 ? -16.007 3.525 -19.219 1.00 37.72 136 TYR A N 1
ATOM 1121 C CA . TYR A 1 136 ? -16.319 3.753 -20.650 1.00 37.72 136 TYR A CA 1
ATOM 1122 C C . TYR A 1 136 ? -16.076 2.436 -21.425 1.00 37.72 136 TYR A C 1
ATOM 1124 O O . TYR A 1 136 ? -15.032 2.224 -22.030 1.00 37.72 136 TYR A O 1
ATOM 1132 N N . ILE A 1 137 ? -17.033 1.511 -21.313 1.00 40.56 137 ILE A N 1
ATOM 1133 C CA . ILE A 1 137 ? -17.543 0.739 -22.454 1.00 40.56 137 ILE A CA 1
ATOM 1134 C C . ILE A 1 137 ? -19.000 1.199 -22.540 1.00 40.56 137 ILE A C 1
ATOM 1136 O O . ILE A 1 137 ? -19.795 0.701 -21.750 1.00 40.56 137 ILE A O 1
ATOM 1140 N N . ILE A 1 138 ? -19.255 2.276 -23.292 1.00 32.81 138 ILE A N 1
ATOM 1141 C CA . ILE A 1 138 ? -20.350 2.582 -24.246 1.00 32.81 138 ILE A CA 1
ATOM 1142 C C . ILE A 1 138 ? -19.922 3.885 -24.925 1.00 32.81 138 ILE A C 1
ATOM 1144 O O . ILE A 1 138 ? -19.585 4.831 -24.172 1.00 32.81 138 ILE A O 1
#

Solvent-accessible surface area (backbone atoms only — not comparable to full-atom values): 8770 Å² total; per-residue (Å²): 133,67,69,68,56,53,56,53,48,60,55,56,70,74,65,75,67,80,49,68,45,99,84,68,47,82,44,80,63,76,77,49,67,53,77,48,44,37,68,21,30,29,35,36,69,40,84,88,78,68,50,70,53,73,43,55,82,32,36,16,37,57,98,50,89,52,69,74,50,40,35,34,39,90,85,78,65,47,76,41,70,57,83,45,74,43,75,44,28,31,88,87,78,64,34,62,81,72,87,61,91,77,77,58,101,50,44,57,79,77,58,84,81,57,49,88,31,29,61,80,26,46,98,47,99,54,70,79,86,50,80,65,82,90,85,79,94,124

Secondary structure (DSSP, 8-state):
--HHHHHHHHHHHTS---EE-TTS-EE-----GGGSEEEEEEEEE-TTT--EEEEEEEEEETTS--BSS-EE-TTT--EE--SEEEES--TTT--SS---SS--TTS-TTSPP-TTTBTTTTTSSS-SS-SS------